Protein AF-A0A529X9J1-F1 (afdb_monomer_lite)

Sequence (133 aa):
DWDKLGQLEAEAAIKGCGENSSKKIGLVQGDQANSSSLYQYAGIMKVLEKHPDFQVVAKPDSNWDATTSRNVTTTMLQQHPDICSIIDFWDGDATGASAAIRDAKLDGKVFLVTTGGGEKTADCDKLQDGTYG

Secondary structure (DSSP, 8-state):
-HHHHHHHHHHHHHHHH-TTS--EEEEEBS-TTSHHHHHHHHHHHHHHTT-TT-EEEE--B-TT-HHHHHHHHHHHHHH-TT--EEEESSHHHHHHHHHHHHHTT-TTTSEEEESSTHHHHHHHHHHHS----

Structure (mmCIF, N/CA/C/O backbone):
data_AF-A0A529X9J1-F1
#
_entry.id   AF-A0A529X9J1-F1
#
loop_
_atom_site.group_PDB
_atom_site.id
_atom_site.type_symbol
_atom_site.label_atom_id
_atom_site.label_alt_id
_atom_site.label_comp_id
_atom_site.label_asym_id
_atom_site.label_entity_id
_atom_site.label_seq_id
_atom_site.pdbx_PDB_ins_code
_atom_site.Cartn_x
_atom_site.Cartn_y
_atom_site.Cartn_z
_atom_site.occupancy
_atom_site.B_iso_or_equiv
_atom_site.auth_seq_id
_atom_site.auth_comp_id
_atom_site.auth_asym_id
_atom_site.auth_atom_id
_atom_site.pdbx_PDB_model_num
ATOM 1 N N . ASP A 1 1 ? 12.553 -13.633 -7.669 1.00 83.94 1 ASP A N 1
ATOM 2 C CA . ASP A 1 1 ? 11.316 -13.911 -8.417 1.00 83.94 1 ASP A CA 1
ATOM 3 C C . ASP A 1 1 ? 10.287 -12.893 -7.954 1.00 83.94 1 ASP A C 1
ATOM 5 O O . ASP A 1 1 ? 9.897 -12.940 -6.793 1.00 83.94 1 ASP A O 1
ATOM 9 N N . TRP A 1 2 ? 9.970 -11.925 -8.814 1.00 84.19 2 TRP A N 1
ATOM 10 C CA . TRP A 1 2 ? 9.086 -10.799 -8.497 1.00 84.19 2 TRP A CA 1
ATOM 11 C C . TRP A 1 2 ? 7.625 -11.226 -8.351 1.00 84.19 2 TRP A C 1
ATOM 13 O O . TRP A 1 2 ? 6.912 -10.670 -7.527 1.00 84.19 2 TRP A O 1
ATOM 23 N N . ASP A 1 3 ? 7.202 -12.264 -9.075 1.00 87.75 3 ASP A N 1
ATOM 24 C CA . ASP A 1 3 ? 5.850 -12.810 -8.954 1.00 87.75 3 ASP A CA 1
ATOM 25 C C . ASP A 1 3 ? 5.638 -13.412 -7.565 1.00 87.75 3 ASP A C 1
ATOM 27 O O . ASP A 1 3 ? 4.674 -13.097 -6.872 1.00 87.75 3 ASP A O 1
ATOM 31 N N . LYS A 1 4 ? 6.597 -14.225 -7.111 1.00 87.31 4 LYS A N 1
ATOM 32 C CA . LYS A 1 4 ? 6.561 -14.794 -5.761 1.00 87.31 4 LYS A CA 1
ATOM 33 C C . LYS A 1 4 ? 6.634 -13.719 -4.673 1.00 87.31 4 LYS A C 1
ATOM 35 O O . LYS A 1 4 ? 6.018 -13.891 -3.626 1.00 87.31 4 LYS A O 1
ATOM 40 N N . LEU A 1 5 ? 7.376 -12.635 -4.911 1.00 86.88 5 LEU A N 1
ATOM 4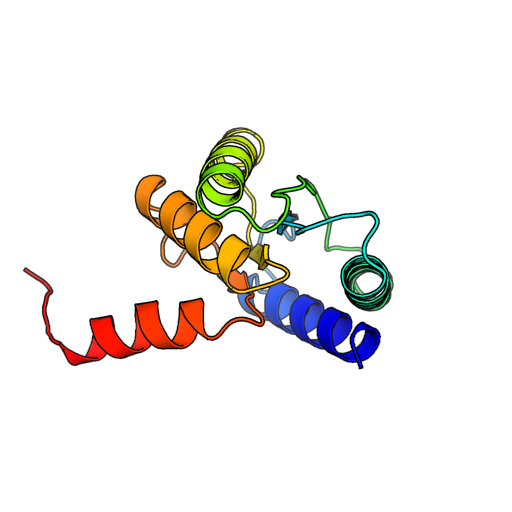1 C CA . LEU A 1 5 ? 7.448 -11.505 -3.984 1.00 86.88 5 LEU A CA 1
ATOM 42 C C . LEU A 1 5 ? 6.073 -10.849 -3.815 1.00 86.88 5 LEU A C 1
ATOM 44 O O . LEU A 1 5 ? 5.584 -10.778 -2.693 1.00 86.88 5 LEU A O 1
ATOM 48 N N . GLY A 1 6 ? 5.414 -10.521 -4.929 1.00 87.38 6 GLY A N 1
ATOM 49 C CA . GLY A 1 6 ? 4.066 -9.953 -4.931 1.00 87.38 6 GLY A CA 1
ATOM 50 C C . GLY A 1 6 ? 3.032 -10.818 -4.214 1.00 87.38 6 GLY A C 1
ATOM 51 O O . GLY A 1 6 ? 2.183 -10.312 -3.482 1.00 87.38 6 GLY A O 1
ATOM 52 N N . GLN A 1 7 ? 3.122 -12.142 -4.369 1.00 91.31 7 GLN A N 1
ATOM 53 C CA . GLN A 1 7 ? 2.241 -13.061 -3.644 1.00 91.31 7 GLN A CA 1
ATOM 54 C C . GLN A 1 7 ? 2.445 -12.963 -2.122 1.00 91.31 7 GLN A C 1
ATOM 56 O O . GLN A 1 7 ? 1.477 -12.848 -1.374 1.00 91.31 7 GLN A O 1
ATOM 61 N N . LEU A 1 8 ? 3.698 -12.961 -1.659 1.00 89.12 8 LEU A N 1
ATOM 62 C CA . LEU A 1 8 ? 4.014 -12.858 -0.230 1.00 89.12 8 LEU A CA 1
ATOM 63 C C . LEU A 1 8 ? 3.567 -11.518 0.366 1.00 89.12 8 LEU A C 1
ATOM 65 O O . LEU A 1 8 ? 3.086 -11.484 1.498 1.00 89.12 8 LEU A O 1
ATOM 69 N N . GLU A 1 9 ? 3.696 -10.427 -0.387 1.00 88.56 9 GLU A N 1
ATOM 70 C CA . GLU A 1 9 ? 3.224 -9.109 0.040 1.00 88.56 9 GLU A CA 1
ATOM 71 C C . GLU A 1 9 ? 1.705 -9.073 0.199 1.00 88.56 9 GLU A C 1
ATOM 73 O O . GLU A 1 9 ? 1.195 -8.594 1.211 1.00 88.56 9 GLU A O 1
ATOM 78 N N . ALA A 1 10 ? 0.969 -9.627 -0.765 1.00 90.19 10 ALA A N 1
ATOM 79 C CA . ALA A 1 10 ? -0.483 -9.701 -0.683 1.00 90.19 10 ALA A CA 1
ATOM 80 C C . ALA A 1 10 ? -0.950 -10.560 0.502 1.00 90.19 10 ALA A C 1
ATOM 82 O O . ALA A 1 10 ? -1.868 -10.169 1.222 1.00 90.19 10 ALA A O 1
ATOM 83 N N . GLU A 1 11 ? -0.297 -11.696 0.761 1.00 90.38 11 GLU A N 1
ATOM 84 C CA . GLU A 1 11 ? -0.582 -12.526 1.938 1.00 90.38 11 GLU A CA 1
ATOM 85 C C . GLU A 1 11 ? -0.308 -11.771 3.249 1.00 90.38 11 GLU A C 1
ATOM 87 O O . GLU A 1 11 ? -1.111 -11.830 4.186 1.00 90.38 11 GLU A O 1
ATOM 92 N N . ALA A 1 12 ? 0.798 -11.022 3.317 1.00 88.44 12 ALA A N 1
ATOM 93 C CA . ALA A 1 12 ? 1.118 -10.178 4.463 1.00 88.44 12 ALA A CA 1
ATOM 94 C C . ALA A 1 12 ? 0.082 -9.059 4.652 1.00 88.44 12 ALA A C 1
ATOM 96 O O . ALA A 1 12 ? -0.347 -8.816 5.780 1.00 88.44 12 ALA A O 1
ATOM 97 N N . ALA A 1 13 ? -0.370 -8.432 3.565 1.00 87.69 13 ALA A N 1
ATOM 98 C CA . ALA A 1 13 ? -1.373 -7.371 3.578 1.00 87.69 13 ALA A CA 1
ATOM 99 C C . ALA A 1 13 ? -2.729 -7.880 4.082 1.00 87.69 13 ALA A C 1
ATOM 101 O O . ALA A 1 13 ? -3.345 -7.257 4.948 1.00 87.69 13 ALA A O 1
ATOM 102 N N . ILE A 1 14 ? -3.163 -9.048 3.599 1.00 87.88 14 ILE A N 1
ATOM 103 C CA . ILE A 1 14 ? -4.379 -9.735 4.054 1.00 87.88 14 ILE A CA 1
ATOM 104 C C . ILE A 1 14 ? -4.291 -10.048 5.549 1.00 87.88 14 ILE A C 1
ATOM 106 O O . ILE A 1 14 ? -5.213 -9.751 6.312 1.00 87.88 14 ILE A O 1
ATOM 110 N N . LYS A 1 15 ? -3.161 -10.614 5.985 1.00 87.25 15 LYS A N 1
ATOM 111 C CA . LYS A 1 15 ? -2.936 -10.968 7.389 1.00 87.25 15 LYS A CA 1
ATOM 112 C C . LYS A 1 15 ? -2.888 -9.738 8.299 1.00 87.25 15 LYS A C 1
ATOM 114 O O . LYS A 1 15 ? -3.435 -9.796 9.396 1.00 87.25 15 LYS A O 1
ATOM 119 N N . GLY A 1 16 ? -2.246 -8.658 7.855 1.00 84.00 16 GLY A N 1
ATOM 120 C CA . GLY A 1 16 ? -2.128 -7.403 8.600 1.00 84.00 16 GLY A CA 1
ATOM 121 C C . GLY A 1 16 ? -3.464 -6.680 8.756 1.00 84.00 16 GLY A C 1
ATOM 122 O O . GLY A 1 16 ? -3.767 -6.179 9.833 1.00 84.00 16 GLY A O 1
ATOM 123 N N . CYS A 1 17 ? -4.299 -6.703 7.716 1.00 82.56 17 CYS A N 1
ATOM 124 C CA . CYS A 1 17 ? -5.679 -6.235 7.791 1.00 82.56 17 CYS A CA 1
ATOM 125 C C . CYS A 1 17 ? -6.516 -7.070 8.779 1.00 82.56 17 CYS A C 1
ATOM 127 O O . CYS A 1 17 ? -7.242 -6.524 9.606 1.00 82.56 17 CYS A O 1
ATOM 129 N N . GLY A 1 18 ? -6.420 -8.401 8.709 1.00 80.94 18 GLY A N 1
ATOM 130 C CA . GLY A 1 18 ? -7.229 -9.308 9.525 1.00 80.94 18 GLY A CA 1
ATOM 131 C C . GLY A 1 18 ? -8.696 -9.402 9.077 1.00 80.94 18 GLY A C 1
ATOM 132 O O . GLY A 1 18 ? -9.174 -8.643 8.230 1.00 80.94 18 GLY A O 1
ATOM 133 N N . GLU A 1 19 ? -9.431 -10.360 9.651 1.00 78.69 19 GLU A N 1
ATOM 134 C CA . GLU A 1 19 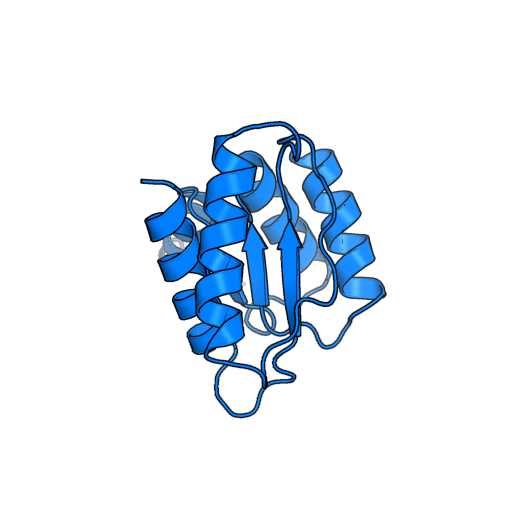? -10.763 -10.772 9.165 1.00 78.69 19 GLU A CA 1
ATOM 135 C C . GLU A 1 19 ? -11.861 -9.705 9.318 1.00 78.69 19 GLU A C 1
ATOM 137 O O . GLU A 1 19 ? -12.774 -9.648 8.495 1.00 78.69 19 GLU A O 1
ATOM 142 N N . ASN A 1 20 ? -11.757 -8.846 10.339 1.00 81.12 20 ASN A N 1
ATOM 143 C CA . ASN A 1 20 ? -12.753 -7.815 10.672 1.00 81.12 20 ASN A CA 1
ATOM 144 C C . ASN A 1 20 ? -12.421 -6.425 10.102 1.00 81.12 20 ASN A C 1
ATOM 146 O O . ASN A 1 20 ? -13.020 -5.429 10.507 1.00 81.12 20 ASN A O 1
ATOM 150 N N . SER A 1 21 ? -11.440 -6.336 9.206 1.00 87.12 21 SER A N 1
ATOM 151 C CA . SER A 1 21 ? -11.090 -5.078 8.549 1.00 87.12 21 SER A CA 1
ATOM 152 C C . SER A 1 21 ? -12.060 -4.712 7.426 1.00 87.12 21 SER A C 1
ATOM 154 O O . SER A 1 21 ? -12.935 -5.481 7.033 1.00 87.12 21 SER A O 1
ATOM 156 N N . SER A 1 22 ? -11.857 -3.525 6.863 1.00 89.06 22 SER A N 1
ATOM 157 C CA . SER A 1 22 ? -12.483 -3.073 5.619 1.00 89.06 22 SER A CA 1
ATOM 158 C C . SER A 1 22 ? -12.074 -3.879 4.384 1.00 89.06 22 SER A C 1
ATOM 160 O O . SER A 1 22 ? -12.713 -3.734 3.343 1.00 89.06 22 SER A O 1
ATOM 162 N N . LYS A 1 23 ? -10.995 -4.676 4.477 1.00 92.88 23 LYS A N 1
ATOM 163 C CA . LYS A 1 23 ? -10.411 -5.467 3.382 1.00 92.88 23 LYS A CA 1
ATOM 164 C C . LYS A 1 23 ? -10.017 -4.630 2.158 1.00 92.88 23 LYS A C 1
ATOM 166 O O . LYS A 1 23 ? -9.908 -5.132 1.043 1.00 92.88 23 LYS A O 1
ATOM 171 N N . LYS A 1 24 ? -9.779 -3.333 2.363 1.00 95.06 24 LYS A N 1
ATOM 172 C CA . LYS A 1 24 ? -9.341 -2.400 1.324 1.00 95.06 24 LYS A CA 1
ATOM 173 C C . LYS A 1 24 ? -7.836 -2.214 1.369 1.00 95.06 24 LYS A C 1
ATOM 175 O O . LYS A 1 24 ? -7.287 -1.826 2.400 1.00 95.06 24 LYS A O 1
ATOM 180 N N . ILE A 1 25 ? -7.203 -2.450 0.229 1.00 94.38 25 ILE A N 1
ATOM 181 C CA . ILE A 1 25 ? -5.756 -2.404 0.051 1.00 94.38 25 ILE A CA 1
ATOM 182 C C . ILE A 1 25 ? -5.401 -1.245 -0.885 1.00 94.38 25 ILE A C 1
ATOM 184 O O . ILE A 1 25 ? -6.028 -1.056 -1.932 1.00 94.38 25 ILE A O 1
ATOM 188 N N . GLY A 1 26 ? -4.398 -0.458 -0.510 1.00 94.81 26 GLY A N 1
ATOM 189 C CA . GLY A 1 26 ? -3.739 0.508 -1.387 1.00 94.81 26 GLY A CA 1
ATOM 190 C C . GLY A 1 26 ? -2.445 -0.066 -1.960 1.00 94.81 26 GLY A C 1
ATOM 191 O O . GLY A 1 26 ? -1.745 -0.794 -1.266 1.00 94.81 26 GLY A O 1
ATOM 192 N N . LEU A 1 27 ? -2.107 0.260 -3.205 1.00 93.75 27 LEU A N 1
ATOM 193 C CA . LEU A 1 27 ? -0.826 -0.107 -3.816 1.00 93.75 27 LEU A CA 1
ATOM 194 C C . LEU A 1 27 ? -0.053 1.158 -4.189 1.00 93.75 27 LEU A C 1
ATOM 196 O O . LEU A 1 27 ? -0.573 1.990 -4.925 1.00 93.75 27 LEU A O 1
ATOM 200 N N . VAL A 1 28 ? 1.184 1.300 -3.736 1.00 91.25 28 VAL A N 1
ATOM 201 C CA . VAL A 1 28 ? 2.088 2.357 -4.204 1.00 91.25 28 VAL A CA 1
ATOM 202 C C . VAL A 1 28 ? 3.120 1.695 -5.098 1.00 91.25 28 VAL A C 1
ATOM 204 O O . VAL A 1 28 ? 3.985 0.957 -4.633 1.00 91.25 28 VAL A O 1
ATOM 207 N N . GLN A 1 29 ? 2.955 1.899 -6.400 1.00 87.69 29 GLN A N 1
ATOM 208 C CA . GLN A 1 29 ? 3.804 1.288 -7.413 1.00 87.69 29 GLN A CA 1
ATOM 209 C C . GLN A 1 29 ? 4.916 2.256 -7.792 1.00 87.69 29 GLN A C 1
ATOM 211 O O . GLN A 1 29 ? 4.647 3.443 -7.931 1.00 87.69 29 GLN A O 1
ATOM 216 N N . GLY A 1 30 ? 6.114 1.731 -8.033 1.00 83.12 30 GLY A N 1
ATOM 217 C CA . GLY A 1 30 ? 7.243 2.496 -8.543 1.00 83.12 30 GLY A CA 1
ATOM 218 C C . GLY A 1 30 ? 7.029 2.991 -9.967 1.00 83.12 30 GLY A C 1
ATOM 219 O O . GLY A 1 30 ? 6.412 4.020 -10.171 1.00 83.12 30 GLY A O 1
ATOM 220 N N . ASP A 1 31 ? 7.546 2.259 -10.955 1.00 84.12 31 ASP A N 1
ATOM 221 C CA . ASP A 1 31 ? 7.341 2.543 -12.384 1.00 84.12 31 ASP A CA 1
ATOM 222 C C . ASP A 1 31 ? 6.514 1.421 -13.021 1.00 84.12 31 ASP A C 1
ATOM 224 O O . ASP A 1 31 ? 6.967 0.272 -13.084 1.00 84.12 31 ASP A O 1
ATOM 228 N N . GLN A 1 32 ? 5.316 1.743 -13.512 1.00 79.75 32 GLN A N 1
ATOM 229 C CA . GLN A 1 32 ? 4.416 0.788 -14.176 1.00 79.75 32 GLN A CA 1
ATOM 230 C C . GLN A 1 32 ? 4.971 0.176 -15.475 1.00 79.75 32 GLN A C 1
ATOM 232 O O . GLN A 1 32 ? 4.522 -0.901 -15.873 1.00 79.75 32 GLN A O 1
ATOM 237 N N . ALA A 1 33 ? 5.933 0.818 -16.145 1.00 84.56 33 ALA A N 1
ATOM 238 C CA . ALA A 1 33 ? 6.579 0.274 -17.341 1.00 84.56 33 ALA A CA 1
ATOM 239 C C . ALA A 1 33 ? 7.716 -0.707 -17.007 1.00 84.56 33 ALA A C 1
ATOM 241 O O . ALA A 1 33 ? 8.175 -1.454 -17.878 1.00 84.56 33 ALA A O 1
ATOM 242 N N . ASN A 1 34 ? 8.172 -0.740 -15.752 1.00 84.75 34 ASN A N 1
ATOM 243 C CA . ASN A 1 34 ? 9.234 -1.634 -15.328 1.00 84.75 34 ASN A CA 1
ATOM 244 C C . ASN A 1 34 ? 8.718 -3.074 -15.194 1.00 84.75 34 ASN A C 1
ATOM 246 O O . ASN A 1 34 ? 7.742 -3.357 -14.498 1.00 84.75 34 ASN A O 1
ATOM 250 N N . SER A 1 35 ? 9.425 -4.013 -15.827 1.00 86.31 35 SER A N 1
ATOM 251 C CA . SER A 1 35 ? 9.083 -5.438 -15.775 1.00 86.31 35 SER A CA 1
ATOM 252 C C . SER A 1 35 ? 8.963 -5.985 -14.347 1.00 86.31 35 SER A C 1
ATOM 254 O O . SER A 1 35 ? 8.076 -6.793 -14.087 1.00 86.31 35 SER A O 1
ATOM 256 N N . SER A 1 36 ? 9.794 -5.519 -13.411 1.00 84.19 36 SER A N 1
ATOM 257 C CA . SER A 1 36 ? 9.745 -5.945 -12.009 1.00 84.19 36 SER A CA 1
ATOM 258 C C . SER A 1 36 ? 8.418 -5.560 -11.354 1.00 84.19 36 SER A C 1
ATOM 260 O O . SER A 1 36 ? 7.788 -6.412 -10.731 1.00 84.19 36 SER A O 1
ATOM 262 N N . SER A 1 37 ? 7.945 -4.327 -11.580 1.00 84.88 37 SER A N 1
ATOM 263 C CA . SER A 1 37 ? 6.651 -3.844 -11.086 1.00 84.88 37 SER A CA 1
ATOM 264 C C . SER A 1 37 ? 5.495 -4.658 -11.663 1.00 84.88 37 SER A C 1
ATOM 266 O O . SER A 1 37 ? 4.594 -5.061 -10.935 1.00 84.88 37 SER A O 1
ATOM 268 N N . LEU A 1 38 ? 5.535 -4.963 -12.964 1.00 89.31 38 LEU A N 1
ATOM 269 C CA . LEU A 1 38 ? 4.490 -5.758 -13.616 1.00 89.31 38 LEU A CA 1
ATOM 270 C C . LEU A 1 38 ? 4.391 -7.172 -13.032 1.00 89.31 38 LEU A C 1
ATOM 272 O O . LEU A 1 38 ? 3.288 -7.652 -12.770 1.00 89.31 38 LEU A O 1
ATOM 276 N N . TYR A 1 39 ? 5.527 -7.835 -12.801 1.00 90.19 39 TYR A N 1
ATOM 277 C CA . TYR A 1 39 ? 5.539 -9.171 -12.202 1.00 90.19 39 TYR A CA 1
ATOM 278 C C . TYR A 1 39 ? 5.099 -9.155 -10.734 1.00 90.19 39 TYR A C 1
ATOM 280 O O . TYR A 1 39 ? 4.341 -10.031 -10.326 1.00 90.19 39 TYR A O 1
ATOM 288 N N . GLN A 1 40 ? 5.519 -8.156 -9.958 1.00 89.12 40 GLN A N 1
ATOM 289 C CA . GLN A 1 40 ? 5.102 -7.991 -8.564 1.00 89.12 40 GLN A CA 1
ATOM 290 C C . GLN A 1 40 ? 3.595 -7.734 -8.462 1.00 89.12 40 GLN A C 1
ATOM 292 O O . GLN A 1 40 ? 2.893 -8.436 -7.736 1.00 89.12 40 GLN A O 1
ATOM 297 N N . TYR A 1 41 ? 3.062 -6.832 -9.289 1.00 91.19 41 TYR A N 1
ATOM 298 C CA . TYR A 1 41 ? 1.624 -6.592 -9.388 1.00 91.19 41 TYR A CA 1
ATOM 299 C C . TYR A 1 41 ? 0.845 -7.856 -9.779 1.00 91.19 41 TYR A C 1
ATOM 301 O O . TYR A 1 41 ? -0.164 -8.179 -9.153 1.00 91.19 41 TYR A O 1
ATOM 309 N N . ALA A 1 42 ? 1.321 -8.611 -10.774 1.00 92.69 42 ALA A N 1
ATOM 310 C CA . ALA A 1 42 ? 0.694 -9.872 -11.167 1.00 92.69 42 ALA A CA 1
ATOM 311 C C . ALA A 1 42 ? 0.676 -10.892 -10.013 1.00 92.69 42 ALA A C 1
ATOM 313 O O . ALA A 1 42 ? -0.335 -11.562 -9.800 1.00 92.69 42 ALA A O 1
ATOM 314 N N . GLY A 1 43 ? 1.762 -10.968 -9.239 1.00 92.94 43 GLY A N 1
ATOM 315 C CA . GLY A 1 43 ? 1.845 -11.778 -8.026 1.00 92.94 43 GLY A CA 1
ATOM 316 C C . GLY A 1 43 ? 0.806 -11.383 -6.976 1.00 92.94 43 GLY A C 1
ATOM 317 O O . GLY A 1 43 ? 0.092 -12.248 -6.468 1.00 92.94 43 GLY A O 1
ATOM 318 N N . ILE A 1 44 ? 0.667 -10.081 -6.706 1.00 92.94 44 ILE A N 1
ATOM 319 C CA . ILE A 1 44 ? -0.333 -9.543 -5.770 1.00 92.94 44 ILE A CA 1
ATOM 320 C C . ILE A 1 44 ? -1.742 -9.942 -6.218 1.00 92.94 44 ILE A C 1
ATOM 322 O O . ILE A 1 44 ? -2.514 -10.513 -5.446 1.00 92.94 44 ILE A O 1
ATOM 326 N N . MET A 1 45 ? -2.067 -9.702 -7.490 1.00 93.88 45 MET A N 1
ATOM 327 C CA . MET A 1 45 ? -3.397 -9.986 -8.028 1.00 93.88 45 MET A CA 1
ATOM 328 C C . MET A 1 45 ? -3.752 -11.476 -7.964 1.00 93.88 45 MET A C 1
ATOM 330 O O . MET A 1 45 ? -4.878 -11.796 -7.600 1.00 93.88 45 MET A O 1
ATOM 334 N N . LYS A 1 46 ? -2.806 -12.396 -8.201 1.00 95.19 46 LYS A N 1
ATOM 335 C CA . LYS A 1 46 ? -3.039 -13.852 -8.069 1.00 95.19 46 LYS A CA 1
ATOM 336 C C . LYS A 1 46 ? -3.483 -14.280 -6.669 1.00 95.19 46 LYS A C 1
ATOM 338 O O . LYS A 1 46 ? -4.193 -15.278 -6.528 1.00 95.19 46 LYS A O 1
ATOM 343 N N . VAL A 1 47 ? -3.020 -13.592 -5.626 1.00 93.94 47 VAL A N 1
ATOM 344 C CA . VAL A 1 47 ? -3.454 -13.860 -4.248 1.00 93.94 47 VAL A CA 1
ATOM 345 C C . VAL A 1 47 ? -4.822 -13.241 -4.009 1.00 93.94 47 VAL A C 1
ATOM 347 O O . VAL A 1 47 ? -5.713 -13.929 -3.520 1.00 93.94 47 VAL A O 1
ATOM 350 N N . LEU A 1 48 ? -5.030 -11.991 -4.423 1.00 91.81 48 LEU A N 1
ATOM 351 C CA . LEU A 1 48 ? -6.322 -11.316 -4.265 1.00 91.81 48 LEU A CA 1
ATOM 352 C C . LEU A 1 48 ? -7.455 -12.004 -5.042 1.00 91.81 48 LEU A C 1
ATOM 354 O O . LEU A 1 48 ? -8.582 -12.043 -4.568 1.00 91.81 48 LEU A O 1
ATOM 358 N N . GLU A 1 49 ? -7.168 -12.652 -6.172 1.00 93.56 49 GLU A N 1
ATOM 359 C CA . GLU A 1 49 ? -8.134 -13.500 -6.890 1.00 93.56 49 GLU A CA 1
ATOM 360 C C . GLU A 1 49 ? -8.652 -14.674 -6.040 1.00 93.56 49 GLU A C 1
ATOM 362 O O . GLU A 1 49 ? -9.789 -15.114 -6.214 1.00 93.56 49 GLU A O 1
ATOM 367 N N . LYS A 1 50 ? -7.843 -15.176 -5.098 1.00 93.50 50 LYS A N 1
ATOM 368 C CA . LYS A 1 50 ? -8.240 -16.223 -4.140 1.00 93.50 50 LYS A CA 1
ATOM 369 C C . LYS A 1 50 ? -8.943 -15.655 -2.902 1.00 93.50 50 LYS A C 1
ATOM 371 O O . LYS A 1 50 ? -9.553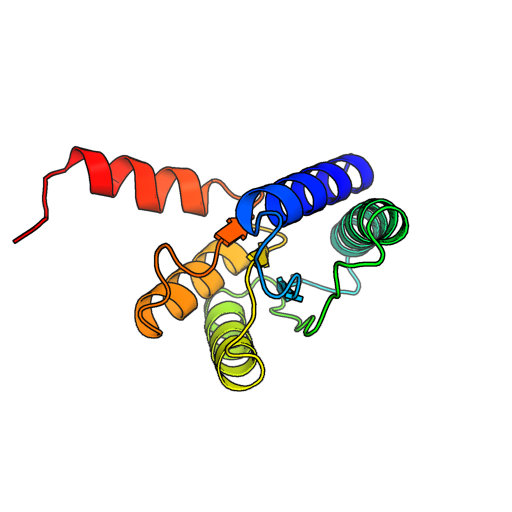 -16.418 -2.156 1.00 93.50 50 LYS A O 1
ATOM 376 N N . HIS A 1 51 ? -8.872 -14.340 -2.707 1.00 92.00 51 HIS A N 1
ATOM 377 C CA . HIS A 1 51 ? -9.433 -13.588 -1.587 1.00 92.00 51 HIS A CA 1
ATOM 378 C C . HIS A 1 51 ? -10.346 -12.465 -2.115 1.00 92.00 51 HIS A C 1
ATOM 380 O O . HIS A 1 51 ? -10.012 -11.286 -1.994 1.00 92.00 51 HIS A O 1
ATOM 386 N N . PRO A 1 52 ? -11.496 -12.807 -2.734 1.00 89.31 52 PRO A N 1
ATOM 387 C CA . PRO A 1 52 ? -12.364 -11.844 -3.425 1.00 89.31 52 PRO A CA 1
ATOM 388 C C . PRO A 1 52 ? -13.020 -10.817 -2.491 1.00 89.31 52 PRO A C 1
ATOM 390 O O . PRO A 1 52 ? -13.656 -9.869 -2.945 1.00 89.31 52 PRO A O 1
ATOM 393 N N . ASP A 1 53 ? -12.909 -11.027 -1.184 1.00 91.12 53 ASP A N 1
ATOM 394 C CA . ASP A 1 53 ? -13.312 -10.097 -0.143 1.00 91.12 53 ASP A CA 1
ATOM 395 C C . ASP A 1 53 ? -12.332 -8.928 0.023 1.00 91.12 53 ASP A C 1
ATOM 397 O O . ASP A 1 53 ? -12.729 -7.896 0.561 1.00 91.12 53 ASP A O 1
ATOM 401 N N . PHE A 1 54 ? -11.093 -9.065 -0.459 1.00 93.19 54 PHE A N 1
ATOM 402 C CA . PHE A 1 54 ? -10.108 -7.992 -0.499 1.00 93.19 54 PHE A CA 1
ATOM 403 C C . PHE A 1 54 ? -10.150 -7.228 -1.820 1.00 93.19 54 PHE A C 1
ATOM 405 O O . PHE A 1 54 ? -10.200 -7.803 -2.906 1.00 93.19 54 PHE A O 1
ATOM 412 N N . GLN A 1 55 ? -10.082 -5.902 -1.726 1.00 93.88 55 GLN A N 1
ATOM 413 C CA . GLN A 1 55 ? -10.183 -5.012 -2.874 1.00 93.88 55 GLN A CA 1
ATOM 414 C C . GLN A 1 55 ? -9.031 -4.012 -2.907 1.00 93.88 55 GLN A C 1
ATOM 416 O O . GLN A 1 55 ? -8.808 -3.273 -1.950 1.00 93.88 55 GLN A O 1
ATOM 421 N N . VAL A 1 56 ? -8.364 -3.909 -4.059 1.00 94.69 56 VAL A N 1
ATOM 422 C CA . VAL A 1 56 ? -7.463 -2.786 -4.343 1.00 94.69 56 VAL A CA 1
ATOM 423 C C . VAL A 1 56 ? -8.297 -1.548 -4.656 1.00 94.69 56 VAL A C 1
ATOM 425 O O . VAL A 1 56 ? -8.986 -1.508 -5.678 1.00 94.69 56 VAL A O 1
ATOM 428 N N . VAL A 1 57 ? -8.242 -0.536 -3.791 1.00 95.50 57 VAL A N 1
ATOM 429 C CA . VAL A 1 57 ? -9.035 0.699 -3.948 1.00 95.50 57 VAL A CA 1
ATOM 430 C C . VAL A 1 57 ? -8.264 1.831 -4.613 1.00 95.50 57 VAL A C 1
ATOM 432 O O . VAL A 1 57 ? -8.864 2.676 -5.269 1.00 95.50 57 VAL A O 1
ATOM 435 N N . ALA A 1 58 ? -6.937 1.811 -4.515 1.00 94.19 58 ALA A N 1
ATOM 436 C CA . ALA A 1 58 ? -6.062 2.800 -5.122 1.00 94.19 58 ALA A CA 1
ATOM 437 C C . ALA A 1 58 ? -4.722 2.163 -5.499 1.00 94.19 58 ALA A C 1
ATOM 439 O O . ALA A 1 58 ? -4.254 1.243 -4.830 1.00 94.19 58 ALA A O 1
ATOM 440 N N . LYS A 1 59 ? -4.135 2.635 -6.604 1.00 93.12 59 LYS A N 1
ATOM 441 C CA . LYS A 1 59 ? -2.873 2.109 -7.144 1.00 93.12 59 LYS A CA 1
ATOM 442 C C . LYS A 1 59 ? -1.970 3.177 -7.793 1.00 93.12 59 LYS A C 1
ATOM 444 O O . LYS A 1 59 ? -1.615 3.015 -8.965 1.00 93.12 59 LYS A O 1
ATOM 449 N N . PRO A 1 60 ? -1.697 4.315 -7.127 1.00 91.94 60 PRO A N 1
ATOM 450 C CA . PRO A 1 60 ? -0.879 5.369 -7.715 1.00 91.94 60 PRO A CA 1
ATOM 451 C C . PRO A 1 60 ? 0.533 4.901 -8.085 1.00 91.94 60 PRO A C 1
ATOM 453 O O . PRO A 1 60 ? 1.042 3.909 -7.563 1.00 91.94 60 PRO A O 1
ATOM 456 N N . ASP A 1 61 ? 1.137 5.662 -8.991 1.00 89.75 61 ASP A N 1
ATOM 457 C CA . ASP A 1 61 ? 2.533 5.541 -9.399 1.00 89.75 61 ASP A CA 1
ATOM 458 C C . ASP A 1 61 ? 3.355 6.617 -8.671 1.00 89.75 61 ASP A C 1
ATOM 460 O O . ASP A 1 61 ? 2.916 7.768 -8.551 1.00 89.75 61 ASP A O 1
ATOM 464 N N . SER A 1 62 ? 4.503 6.229 -8.131 1.00 88.44 62 SER A N 1
ATOM 465 C CA . SER A 1 62 ? 5.445 7.091 -7.415 1.00 88.44 62 SER A CA 1
ATOM 466 C C . SER A 1 62 ? 6.713 7.371 -8.220 1.00 88.44 62 SER A C 1
ATOM 468 O O . SER A 1 62 ? 7.510 8.218 -7.817 1.00 88.44 62 SER A O 1
ATOM 470 N N . ASN A 1 63 ? 6.942 6.637 -9.311 1.00 86.56 63 ASN A N 1
ATOM 471 C CA . ASN A 1 63 ? 8.182 6.603 -10.074 1.00 86.56 63 ASN A CA 1
ATOM 472 C C . ASN A 1 63 ? 9.437 6.379 -9.200 1.00 86.56 63 ASN A C 1
ATOM 474 O O . ASN A 1 63 ? 10.490 6.970 -9.452 1.00 86.56 63 ASN A O 1
ATOM 478 N N . TRP A 1 64 ? 9.317 5.559 -8.147 1.00 83.38 64 TRP A N 1
ATOM 479 C CA . TRP A 1 64 ? 10.363 5.284 -7.143 1.00 83.38 64 TRP A CA 1
ATOM 480 C C . TRP A 1 64 ? 10.837 6.509 -6.344 1.00 83.38 64 TRP A C 1
ATOM 482 O O . TRP A 1 64 ? 11.857 6.453 -5.652 1.00 83.38 64 TRP A O 1
ATOM 492 N N . ASP A 1 65 ? 10.122 7.629 -6.437 1.00 88.94 65 ASP A N 1
ATOM 493 C CA . ASP A 1 65 ? 10.460 8.862 -5.747 1.00 88.94 65 ASP A CA 1
ATOM 494 C C . ASP A 1 65 ? 9.714 8.953 -4.412 1.00 88.94 65 ASP A C 1
ATOM 496 O O . ASP A 1 65 ? 8.484 8.946 -4.352 1.00 88.94 65 ASP A O 1
ATOM 500 N N . ALA A 1 66 ? 10.462 9.102 -3.318 1.00 87.88 66 ALA A N 1
ATOM 501 C CA . ALA A 1 66 ? 9.894 9.141 -1.971 1.00 87.88 66 ALA A CA 1
ATOM 502 C C . ALA A 1 66 ? 8.952 10.338 -1.752 1.00 87.88 66 ALA A C 1
ATOM 504 O O . ALA A 1 66 ? 7.961 10.228 -1.024 1.00 87.88 66 ALA A O 1
ATOM 505 N N . THR A 1 67 ? 9.225 11.480 -2.395 1.00 91.25 67 THR A N 1
ATOM 506 C CA . THR A 1 67 ? 8.369 12.673 -2.285 1.00 91.25 67 THR A CA 1
ATOM 507 C C . THR A 1 67 ? 7.027 12.430 -2.965 1.00 91.25 67 THR A C 1
ATOM 509 O O . THR A 1 67 ? 5.969 12.702 -2.394 1.00 91.25 67 THR A O 1
ATOM 512 N N . THR A 1 68 ? 7.068 11.874 -4.172 1.00 92.81 68 THR A N 1
ATOM 513 C CA . THR A 1 68 ? 5.892 11.500 -4.951 1.00 92.81 68 THR A CA 1
ATOM 514 C C . THR A 1 68 ? 5.112 10.411 -4.228 1.00 92.81 68 THR A C 1
ATOM 516 O O . THR A 1 68 ? 3.917 10.601 -4.010 1.00 92.81 68 THR A O 1
ATOM 519 N N . SER A 1 69 ? 5.780 9.360 -3.736 1.00 92.06 69 SER A N 1
ATOM 520 C CA . SER A 1 69 ? 5.181 8.311 -2.899 1.00 92.06 69 SER A CA 1
ATOM 521 C C . SER A 1 69 ? 4.424 8.894 -1.699 1.00 92.06 69 SER A C 1
ATOM 523 O O . SER A 1 69 ? 3.250 8.573 -1.491 1.00 92.06 69 SER A O 1
ATOM 525 N N . ARG A 1 70 ? 5.029 9.824 -0.946 1.00 93.94 70 ARG A N 1
ATOM 526 C CA . ARG A 1 70 ? 4.356 10.480 0.189 1.00 93.94 70 ARG A CA 1
ATOM 527 C C . ARG A 1 70 ? 3.110 11.244 -0.249 1.00 93.94 70 ARG A C 1
ATOM 529 O O . ARG A 1 70 ? 2.064 11.128 0.391 1.00 93.94 70 ARG A O 1
ATOM 536 N N . ASN A 1 71 ? 3.200 12.009 -1.334 1.00 94.94 71 ASN A N 1
ATOM 537 C CA . ASN A 1 71 ? 2.080 12.804 -1.837 1.00 94.94 71 ASN A CA 1
ATOM 538 C C . ASN A 1 71 ? 0.916 11.915 -2.292 1.00 94.94 71 ASN A C 1
ATOM 540 O O . ASN A 1 71 ? -0.218 12.118 -1.853 1.00 94.94 71 ASN A O 1
ATOM 544 N N . VAL A 1 72 ? 1.191 10.898 -3.115 1.00 95.38 72 VAL A N 1
ATOM 545 C CA . VAL A 1 72 ? 0.144 10.001 -3.623 1.00 95.38 72 VAL A CA 1
ATOM 546 C C . VAL A 1 72 ? -0.453 9.142 -2.513 1.00 95.38 72 VAL A C 1
ATOM 548 O O . VAL A 1 72 ? -1.666 8.939 -2.496 1.00 95.38 72 VAL A O 1
ATOM 551 N N . THR A 1 73 ? 0.355 8.718 -1.536 1.00 94.62 73 THR A N 1
ATOM 552 C CA . THR A 1 73 ? -0.133 7.985 -0.360 1.00 94.62 73 THR A CA 1
ATOM 553 C C . THR A 1 73 ? -1.023 8.864 0.509 1.00 94.62 73 THR A C 1
ATOM 555 O O . THR A 1 73 ? -2.089 8.430 0.935 1.00 94.62 73 THR A O 1
ATOM 558 N N . THR A 1 74 ? -0.650 10.129 0.719 1.00 95.50 74 THR A N 1
ATOM 559 C CA . THR A 1 74 ? -1.477 11.090 1.463 1.00 95.50 74 THR A CA 1
ATOM 560 C C . THR A 1 74 ? -2.842 11.265 0.798 1.00 95.50 74 THR A C 1
ATOM 562 O O . THR A 1 74 ? -3.874 11.170 1.461 1.00 95.50 74 THR A O 1
ATOM 565 N N . THR A 1 75 ? -2.869 11.471 -0.521 1.00 96.38 75 THR A N 1
ATOM 566 C CA . THR A 1 75 ? -4.125 11.574 -1.277 1.00 96.38 75 THR A CA 1
ATOM 567 C C . THR A 1 75 ? -4.936 10.282 -1.206 1.00 96.38 75 THR A C 1
ATOM 569 O O . THR A 1 75 ? -6.145 10.332 -0.988 1.00 96.38 75 THR A O 1
ATOM 572 N N . MET A 1 76 ? -4.284 9.126 -1.332 1.00 96.00 76 MET A N 1
ATOM 573 C CA . MET A 1 76 ? -4.925 7.818 -1.227 1.00 96.00 76 MET A CA 1
ATOM 574 C C . MET A 1 76 ? -5.597 7.617 0.138 1.00 96.00 76 MET A C 1
ATOM 576 O O . MET A 1 76 ? -6.763 7.235 0.184 1.00 96.00 76 MET A O 1
ATOM 580 N N . LEU A 1 77 ? -4.907 7.935 1.237 1.00 94.31 77 LEU A N 1
ATOM 581 C CA . LEU A 1 77 ? -5.452 7.850 2.597 1.00 94.31 77 LEU A CA 1
ATOM 582 C C . LEU A 1 77 ? -6.627 8.815 2.818 1.00 94.31 77 LEU A C 1
ATOM 584 O O . LEU A 1 77 ? -7.582 8.480 3.511 1.00 94.31 77 LEU A O 1
ATOM 588 N N . GLN A 1 78 ? -6.590 10.003 2.210 1.00 95.00 78 GLN A N 1
ATOM 589 C CA . GLN A 1 78 ? -7.694 10.967 2.279 1.00 95.00 78 GLN A CA 1
ATOM 590 C C . GLN A 1 78 ? -8.930 10.506 1.493 1.00 95.00 78 GLN A C 1
ATOM 592 O O . GLN A 1 78 ? -10.055 10.712 1.943 1.00 95.00 78 GLN A O 1
ATOM 597 N N . GLN A 1 79 ? -8.733 9.896 0.321 1.00 95.75 79 GLN A N 1
ATOM 598 C CA . GLN A 1 79 ? -9.819 9.393 -0.531 1.00 95.75 79 GLN A CA 1
ATOM 599 C C . GLN A 1 79 ? -10.413 8.080 -0.011 1.00 95.75 79 GLN A C 1
ATOM 601 O O . GLN A 1 79 ? -11.600 7.812 -0.205 1.00 95.75 79 GLN A O 1
ATOM 606 N N . HIS A 1 80 ? -9.595 7.277 0.666 1.00 95.06 80 HIS A N 1
ATOM 607 C CA . HIS A 1 80 ? -9.954 5.967 1.189 1.00 95.06 80 HIS A CA 1
ATOM 608 C C . HIS A 1 80 ? -9.532 5.857 2.663 1.00 95.06 80 HIS A C 1
ATOM 610 O O . HIS A 1 80 ? -8.591 5.130 2.991 1.00 95.06 80 HIS A O 1
ATOM 616 N N . PRO A 1 81 ? -10.232 6.560 3.575 1.00 91.50 81 PRO A N 1
ATOM 617 C CA . PRO A 1 81 ? -9.899 6.561 5.003 1.00 91.50 81 PRO A CA 1
ATOM 618 C C . PRO A 1 81 ? -10.100 5.194 5.671 1.00 91.50 81 PRO A C 1
ATOM 620 O O . PRO A 1 81 ? -9.717 5.005 6.821 1.00 91.50 81 PRO A O 1
ATOM 623 N N . ASP A 1 82 ? -10.723 4.251 4.965 1.00 91.81 82 ASP A N 1
ATOM 624 C CA . ASP A 1 82 ? -10.942 2.882 5.395 1.00 91.81 82 ASP A CA 1
ATOM 625 C C . ASP A 1 82 ? -9.962 1.891 4.760 1.00 91.81 82 ASP A C 1
ATOM 627 O O . ASP A 1 82 ? -10.236 0.702 4.773 1.00 91.81 82 ASP A O 1
ATOM 631 N N . ILE A 1 83 ? -8.824 2.314 4.210 1.00 93.50 83 ILE A N 1
ATOM 632 C CA . ILE A 1 83 ? -7.749 1.376 3.852 1.00 93.50 83 ILE A CA 1
ATOM 633 C C . ILE A 1 83 ? -7.245 0.662 5.113 1.00 93.50 83 ILE A C 1
ATOM 635 O O . ILE A 1 83 ? -6.997 1.300 6.132 1.00 93.50 83 ILE A O 1
ATOM 639 N N . CYS A 1 84 ? -7.083 -0.661 5.042 1.00 90.88 84 CYS A N 1
ATOM 640 C CA . CYS A 1 84 ? -6.513 -1.460 6.130 1.00 90.88 84 CYS A CA 1
ATOM 641 C C . CYS A 1 84 ? -5.033 -1.787 5.909 1.00 90.88 84 CYS A C 1
ATOM 643 O O . CYS A 1 84 ? -4.291 -1.944 6.878 1.00 90.88 84 CYS A O 1
ATOM 645 N N . SER A 1 85 ? -4.580 -1.857 4.655 1.00 91.50 85 SER A N 1
ATOM 646 C CA . SER A 1 85 ? -3.167 -2.054 4.337 1.00 91.50 85 SER A CA 1
ATOM 647 C C . SER A 1 85 ? -2.734 -1.333 3.069 1.00 91.50 85 SER A C 1
ATOM 649 O O . SER A 1 85 ? -3.525 -1.091 2.157 1.00 91.50 85 SER A O 1
ATOM 651 N N . ILE A 1 86 ? -1.455 -0.982 3.022 1.00 91.81 86 ILE A N 1
ATOM 652 C CA . ILE A 1 86 ? -0.789 -0.411 1.856 1.00 91.81 86 ILE A CA 1
ATOM 653 C C . ILE A 1 86 ? 0.368 -1.335 1.498 1.00 91.81 86 ILE A C 1
ATOM 655 O O . ILE A 1 86 ? 1.112 -1.731 2.385 1.00 91.81 86 ILE A O 1
ATOM 659 N N . ILE A 1 87 ? 0.516 -1.677 0.222 1.00 90.62 87 ILE A N 1
ATOM 660 C CA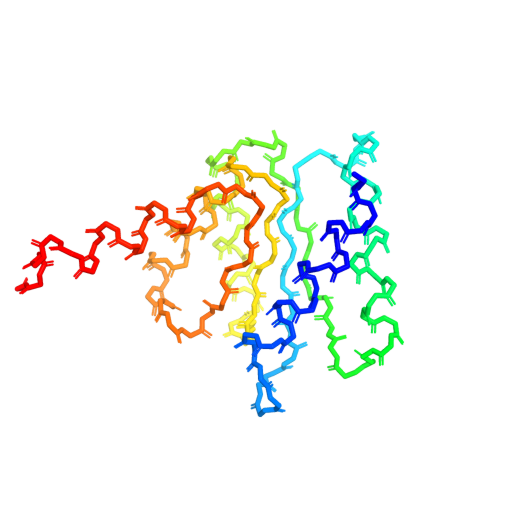 . ILE A 1 87 ? 1.678 -2.403 -0.294 1.00 90.62 87 ILE A CA 1
ATOM 661 C C . ILE A 1 87 ? 2.525 -1.419 -1.095 1.00 90.62 87 ILE A C 1
ATOM 663 O O . ILE A 1 87 ? 2.019 -0.815 -2.044 1.00 90.62 87 ILE A O 1
ATOM 667 N N . ASP A 1 88 ? 3.788 -1.255 -0.722 1.00 88.06 88 ASP A N 1
ATOM 668 C CA . ASP A 1 88 ? 4.773 -0.492 -1.483 1.00 88.06 88 ASP A CA 1
ATOM 669 C C . ASP A 1 88 ? 5.729 -1.421 -2.225 1.00 88.06 88 ASP A C 1
ATOM 671 O O . ASP A 1 88 ? 6.064 -2.502 -1.747 1.00 88.06 88 ASP A O 1
ATOM 675 N N . PHE A 1 89 ? 6.149 -1.017 -3.424 1.00 82.44 89 PHE A N 1
ATOM 676 C CA . PHE A 1 89 ? 6.902 -1.930 -4.270 1.00 82.44 89 PHE A CA 1
ATOM 677 C C . PHE A 1 89 ? 8.386 -1.976 -3.895 1.00 82.44 89 PHE A C 1
ATOM 679 O O . PHE A 1 89 ? 8.931 -3.077 -3.936 1.00 82.44 89 PHE A O 1
ATOM 686 N N . TRP A 1 90 ? 9.034 -0.848 -3.553 1.00 77.50 90 TRP A N 1
ATOM 687 C CA . TRP A 1 90 ? 10.466 -0.758 -3.184 1.00 77.50 90 TRP A CA 1
ATOM 688 C C . TRP A 1 90 ? 10.764 0.360 -2.153 1.00 77.50 90 TRP A C 1
ATOM 690 O O . TRP A 1 90 ? 9.917 1.188 -1.837 1.00 77.50 90 TRP A O 1
ATOM 700 N N . ASP A 1 91 ? 12.021 0.449 -1.691 1.00 71.44 91 ASP A N 1
ATOM 701 C CA . ASP A 1 91 ? 12.519 1.343 -0.624 1.00 71.44 91 ASP A CA 1
ATOM 702 C C . ASP A 1 91 ? 12.089 2.827 -0.711 1.00 71.44 91 ASP A C 1
ATOM 704 O O . ASP A 1 91 ? 11.765 3.450 0.309 1.00 71.44 91 ASP A O 1
ATOM 708 N N . GLY A 1 92 ? 12.109 3.422 -1.912 1.00 71.75 92 GLY A N 1
ATOM 709 C CA . GLY A 1 92 ? 11.676 4.812 -2.116 1.00 71.75 92 GLY A CA 1
ATOM 710 C C . GLY A 1 92 ? 10.186 4.987 -1.817 1.00 71.75 92 GLY A C 1
ATOM 711 O O . GLY A 1 92 ? 9.778 5.946 -1.154 1.00 71.75 92 GLY A O 1
ATOM 712 N N . ASP A 1 93 ? 9.394 3.994 -2.211 1.00 76.94 93 ASP A N 1
ATOM 713 C CA . ASP A 1 93 ? 7.956 3.957 -1.989 1.00 76.94 93 ASP A CA 1
ATOM 714 C C . ASP A 1 93 ? 7.657 3.744 -0.509 1.00 76.94 93 ASP A C 1
ATOM 716 O O . ASP A 1 93 ? 6.887 4.520 0.058 1.00 76.94 93 ASP A O 1
ATOM 720 N N . ALA A 1 94 ? 8.355 2.802 0.133 1.00 80.19 94 ALA A N 1
ATOM 721 C CA . ALA A 1 94 ? 8.274 2.521 1.566 1.00 80.19 94 ALA A CA 1
ATOM 722 C C . ALA A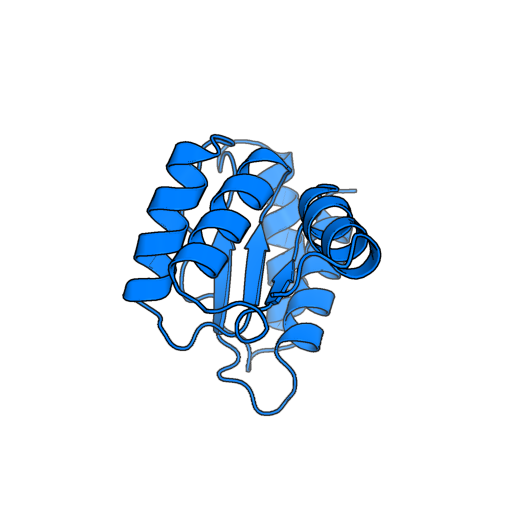 1 94 ? 8.495 3.775 2.424 1.00 80.19 94 ALA A C 1
ATOM 724 O O . ALA A 1 94 ? 7.748 4.069 3.362 1.00 80.19 94 ALA A O 1
ATOM 725 N N . THR A 1 95 ? 9.528 4.554 2.089 1.00 83.94 95 THR A N 1
ATOM 726 C CA . THR A 1 95 ? 9.894 5.766 2.834 1.00 83.94 95 THR A CA 1
ATOM 727 C C . THR A 1 95 ? 8.803 6.832 2.732 1.00 83.94 95 THR A C 1
ATOM 729 O O . THR A 1 95 ? 8.428 7.442 3.734 1.00 83.94 95 THR A O 1
ATOM 732 N N . GLY A 1 96 ? 8.262 7.051 1.530 1.00 86.81 96 GLY A N 1
ATOM 733 C CA . GLY A 1 96 ? 7.188 8.020 1.322 1.00 86.81 96 GLY A CA 1
ATOM 734 C C . GLY A 1 96 ? 5.863 7.589 1.954 1.00 86.81 96 GLY A C 1
ATOM 735 O O . GLY A 1 96 ? 5.204 8.391 2.623 1.00 86.81 96 GLY A O 1
ATOM 736 N N . ALA A 1 97 ? 5.495 6.317 1.791 1.00 88.50 97 ALA A N 1
ATOM 737 C CA . ALA A 1 97 ? 4.248 5.762 2.298 1.00 88.50 97 ALA A CA 1
ATOM 738 C C . ALA A 1 97 ? 4.216 5.741 3.833 1.00 88.50 97 ALA A C 1
ATOM 740 O O . ALA A 1 97 ? 3.252 6.222 4.430 1.00 88.50 97 ALA A O 1
ATOM 741 N N . SER A 1 98 ? 5.295 5.286 4.480 1.00 87.12 98 SER A N 1
ATOM 742 C CA . SER A 1 98 ? 5.412 5.299 5.947 1.00 87.12 98 SER A CA 1
ATOM 743 C C . SER A 1 98 ? 5.321 6.714 6.525 1.00 87.12 98 SER A C 1
ATOM 745 O O . SER A 1 98 ? 4.623 6.937 7.514 1.00 87.12 98 SER A O 1
ATOM 747 N N . ALA A 1 99 ? 5.963 7.701 5.889 1.00 88.75 99 ALA A N 1
ATOM 748 C CA . ALA A 1 99 ? 5.852 9.099 6.297 1.00 88.75 99 ALA A CA 1
ATOM 749 C C . ALA A 1 99 ? 4.408 9.621 6.187 1.00 88.75 99 ALA A C 1
ATOM 751 O O . ALA A 1 99 ? 3.924 10.272 7.110 1.00 88.75 99 ALA A O 1
ATOM 752 N N . ALA A 1 100 ? 3.694 9.296 5.104 1.00 92.06 100 ALA A N 1
ATOM 753 C CA . ALA A 1 100 ? 2.297 9.697 4.927 1.00 92.06 100 ALA A CA 1
ATOM 754 C C . ALA A 1 100 ? 1.354 9.061 5.967 1.00 92.06 100 ALA A C 1
ATOM 756 O O . ALA A 1 100 ? 0.470 9.742 6.488 1.00 92.06 100 ALA A O 1
ATOM 757 N N . ILE A 1 101 ? 1.551 7.780 6.298 1.00 89.62 101 ILE A N 1
ATOM 758 C CA . ILE A 1 101 ? 0.778 7.078 7.339 1.00 89.62 101 ILE A CA 1
ATOM 759 C C . ILE A 1 101 ? 0.993 7.742 8.708 1.00 89.62 101 ILE A C 1
ATOM 761 O O . ILE A 1 101 ? 0.016 8.019 9.415 1.00 89.62 101 ILE A O 1
ATOM 765 N N . ARG A 1 102 ? 2.250 8.069 9.038 1.00 87.75 102 ARG A N 1
ATOM 766 C CA . ARG A 1 102 ? 2.637 8.782 10.268 1.00 87.75 102 ARG A CA 1
ATOM 767 C C . ARG A 1 102 ? 2.003 10.164 10.359 1.00 87.75 102 ARG A C 1
ATOM 769 O O . ARG A 1 102 ? 1.389 10.511 11.367 1.00 87.75 102 ARG A O 1
ATOM 776 N N . ASP A 1 103 ? 2.085 10.943 9.283 1.00 90.56 103 ASP A N 1
ATOM 777 C CA . ASP A 1 103 ? 1.493 12.284 9.221 1.00 90.56 103 ASP A CA 1
ATOM 778 C C . ASP A 1 103 ? -0.036 12.249 9.377 1.00 90.56 103 ASP A C 1
ATOM 780 O O . ASP A 1 103 ? -0.630 13.130 10.006 1.00 90.56 103 ASP A O 1
ATOM 784 N N . ALA A 1 104 ? -0.679 11.201 8.854 1.00 89.88 104 ALA A N 1
ATOM 785 C CA . ALA A 1 104 ? -2.109 10.955 9.013 1.00 89.88 104 ALA A CA 1
ATOM 786 C C . ALA A 1 104 ? -2.491 10.404 10.402 1.00 89.88 104 ALA A C 1
ATOM 788 O O . ALA A 1 104 ? -3.683 10.277 10.695 1.00 89.88 104 ALA A O 1
ATOM 789 N N . LYS A 1 105 ? -1.513 10.099 11.271 1.00 90.06 105 LYS A N 1
ATOM 790 C CA . LYS A 1 105 ? -1.705 9.452 12.584 1.00 90.06 105 LYS A CA 1
ATOM 791 C C . LYS A 1 105 ? -2.455 8.123 12.468 1.00 90.06 105 LYS A C 1
ATOM 793 O O . LYS A 1 105 ? -3.353 7.815 13.261 1.00 90.06 105 LYS A O 1
ATOM 798 N N . LEU A 1 106 ? -2.116 7.365 11.429 1.00 87.81 106 LEU A N 1
ATOM 799 C CA . LEU A 1 106 ? -2.676 6.048 11.136 1.00 87.81 106 LEU A CA 1
ATOM 800 C C . LEU A 1 106 ? -1.713 4.911 11.502 1.00 87.81 106 LEU A C 1
ATOM 802 O O . LEU A 1 106 ? -1.977 3.757 11.162 1.00 87.81 106 LEU A O 1
ATOM 806 N N . ASP A 1 107 ? -0.648 5.222 12.244 1.00 78.69 107 ASP A N 1
ATOM 807 C CA . ASP A 1 107 ? 0.263 4.241 12.829 1.00 78.69 107 ASP A CA 1
ATOM 808 C C . ASP A 1 107 ? -0.518 3.202 13.647 1.00 78.69 107 ASP A C 1
ATOM 810 O O . ASP A 1 107 ? -1.359 3.540 14.487 1.00 78.69 107 ASP A O 1
ATOM 814 N N . GLY A 1 108 ? -0.288 1.922 13.356 1.00 77.56 108 GLY A N 1
ATOM 815 C CA . GLY A 1 108 ? -1.003 0.804 13.979 1.00 77.56 108 GLY A CA 1
ATOM 816 C C . GLY A 1 108 ? -2.460 0.616 13.528 1.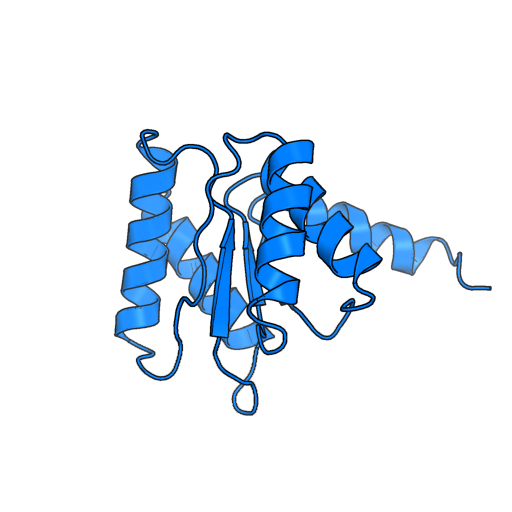00 77.56 108 GLY A C 1
ATOM 817 O O . GLY A 1 108 ? -3.108 -0.322 13.989 1.00 77.56 108 GLY A O 1
ATOM 818 N N . LYS A 1 109 ? -2.989 1.470 12.638 1.00 84.00 109 LYS A N 1
ATOM 819 C CA . LYS A 1 109 ? -4.312 1.302 12.002 1.00 84.00 109 LYS A CA 1
ATOM 820 C C . LYS A 1 109 ? -4.212 0.837 10.555 1.00 84.00 109 LYS A C 1
ATOM 822 O O . LYS A 1 109 ? -5.045 0.048 10.122 1.00 84.00 109 LYS A O 1
ATOM 827 N N . VAL A 1 110 ? -3.223 1.347 9.825 1.00 87.38 110 VAL A N 1
ATOM 828 C CA . VAL A 1 110 ? -2.913 0.935 8.453 1.00 87.38 110 VAL A CA 1
ATOM 829 C C . VAL A 1 110 ? -1.634 0.117 8.484 1.00 87.38 110 VAL A C 1
ATOM 831 O O . VAL A 1 110 ? -0.617 0.579 8.994 1.00 87.38 110 VAL A O 1
ATOM 834 N N . PHE A 1 111 ? -1.689 -1.097 7.945 1.00 88.00 111 PHE A N 1
ATOM 835 C CA . PHE A 1 111 ? -0.531 -1.976 7.854 1.00 88.00 111 PHE A CA 1
ATOM 836 C C . PHE A 1 111 ? 0.256 -1.687 6.573 1.00 88.00 111 PHE A C 1
ATOM 838 O O . PHE A 1 111 ? -0.290 -1.831 5.479 1.00 88.00 111 PHE A O 1
ATOM 845 N N . LEU A 1 112 ? 1.518 -1.276 6.691 1.00 87.88 112 LEU A N 1
ATOM 846 C CA . LEU A 1 112 ? 2.390 -1.067 5.539 1.00 87.88 112 LEU A CA 1
ATOM 847 C C . LEU A 1 112 ? 3.169 -2.354 5.242 1.00 87.88 112 LEU A C 1
ATOM 849 O O . LEU A 1 112 ? 3.897 -2.868 6.083 1.00 87.88 112 LEU A O 1
ATOM 853 N N . VAL A 1 113 ? 3.008 -2.887 4.037 1.00 87.62 113 VAL A N 1
ATOM 854 C CA . VAL A 1 113 ? 3.774 -4.022 3.528 1.00 87.62 113 VAL A CA 1
ATOM 855 C C . VAL A 1 113 ? 4.825 -3.496 2.575 1.00 87.62 113 VAL A C 1
ATOM 857 O O . VAL A 1 113 ? 4.490 -3.014 1.498 1.00 87.62 113 VAL A O 1
ATOM 860 N N . THR A 1 114 ? 6.083 -3.656 2.967 1.00 77.44 114 THR A N 1
ATOM 861 C CA . THR A 1 114 ? 7.235 -3.228 2.183 1.00 77.44 114 THR A CA 1
ATOM 862 C C . THR A 1 114 ? 8.158 -4.400 1.873 1.00 77.44 114 THR A C 1
ATOM 864 O O . THR A 1 114 ? 8.356 -5.301 2.697 1.00 77.44 114 THR A O 1
ATOM 867 N N . THR A 1 115 ? 8.762 -4.384 0.687 1.00 66.00 115 THR A N 1
ATOM 868 C CA . THR A 1 115 ? 9.893 -5.266 0.332 1.00 66.00 115 THR A CA 1
ATOM 869 C C . THR A 1 115 ? 11.237 -4.640 0.663 1.00 66.00 115 THR A C 1
ATOM 871 O O . THR A 1 115 ? 12.249 -5.344 0.740 1.00 66.00 115 THR A O 1
ATOM 874 N N . GLY A 1 116 ? 11.233 -3.327 0.875 1.00 52.78 116 GLY A N 1
ATOM 875 C CA . GLY A 1 116 ? 12.365 -2.562 1.333 1.00 52.78 116 GLY A CA 1
ATOM 876 C C . GLY A 1 116 ? 12.579 -2.736 2.828 1.00 52.78 116 GLY A C 1
ATOM 877 O O . GLY A 1 116 ? 11.646 -2.940 3.597 1.00 52.78 116 GLY A O 1
ATOM 878 N N . GLY A 1 117 ? 13.813 -2.613 3.303 1.00 42.25 117 GLY A N 1
ATOM 879 C CA . GLY A 1 117 ? 14.100 -2.666 4.744 1.00 42.25 117 GLY A CA 1
ATOM 880 C C . GLY A 1 117 ? 13.407 -1.561 5.561 1.00 42.25 117 GLY A C 1
ATOM 881 O O . GLY A 1 117 ? 13.508 -1.573 6.783 1.00 42.25 117 GLY A O 1
ATOM 882 N N . GLY A 1 118 ? 12.707 -0.624 4.907 1.00 42.69 118 GLY A N 1
ATOM 883 C CA . GLY A 1 118 ? 12.140 0.599 5.470 1.00 42.69 118 GLY A CA 1
ATOM 884 C C . GLY A 1 118 ? 11.292 0.405 6.727 1.00 42.69 118 GLY A C 1
ATOM 885 O O . GLY A 1 118 ? 11.500 1.133 7.692 1.00 42.69 118 GLY A O 1
ATOM 886 N N . GLU A 1 119 ? 10.411 -0.596 6.779 1.00 42.62 119 GLU A N 1
ATOM 887 C CA . GLU A 1 119 ? 9.611 -0.874 7.988 1.00 42.62 119 GLU A CA 1
ATOM 888 C C . GLU A 1 119 ? 10.443 -1.520 9.098 1.00 42.62 119 GLU A C 1
ATOM 890 O O . GLU A 1 119 ? 10.326 -1.147 10.265 1.00 42.62 119 GLU A O 1
ATOM 895 N N . LYS A 1 120 ? 11.353 -2.446 8.759 1.00 40.09 120 LYS A N 1
ATOM 896 C CA . LYS A 1 120 ? 12.208 -3.077 9.774 1.00 40.09 120 LYS A CA 1
ATOM 897 C C . LYS A 1 120 ? 13.167 -2.082 10.417 1.00 40.09 120 LYS A C 1
ATOM 899 O O . LYS A 1 120 ? 13.421 -2.204 11.608 1.00 40.09 120 LYS A O 1
ATOM 904 N N . THR A 1 121 ? 13.662 -1.095 9.679 1.00 39.31 121 THR A N 1
ATOM 905 C CA . THR A 1 121 ? 14.550 -0.070 10.243 1.00 39.31 121 THR A CA 1
ATOM 906 C C . THR A 1 121 ? 13.767 1.056 10.923 1.00 39.31 121 THR A C 1
ATOM 908 O O . THR A 1 121 ? 14.252 1.647 11.879 1.00 39.31 121 THR A O 1
ATOM 911 N N . ALA A 1 122 ? 12.541 1.368 10.484 1.00 42.00 122 ALA A N 1
ATOM 912 C CA . ALA A 1 122 ? 11.797 2.495 11.044 1.00 42.00 122 ALA A CA 1
ATOM 913 C C . ALA A 1 122 ? 10.988 2.158 12.308 1.00 42.00 122 ALA A C 1
ATOM 915 O O . ALA A 1 122 ? 10.757 3.084 13.091 1.00 42.00 122 ALA A O 1
ATOM 916 N N . ASP A 1 123 ? 10.595 0.895 12.514 1.00 42.06 123 ASP A N 1
ATOM 917 C CA . ASP A 1 123 ? 9.806 0.470 13.679 1.00 42.06 123 ASP A CA 1
ATOM 918 C C . ASP A 1 123 ? 10.601 -0.378 14.692 1.00 42.06 123 ASP A C 1
ATOM 920 O O . ASP A 1 123 ? 10.389 -0.215 15.895 1.00 42.06 123 ASP A O 1
ATOM 924 N N . CYS A 1 124 ? 11.580 -1.207 14.286 1.00 38.31 124 CYS A N 1
ATOM 925 C CA . CYS A 1 124 ? 12.415 -1.912 15.277 1.00 38.31 124 CYS A CA 1
ATOM 926 C C . CYS A 1 124 ? 13.390 -0.976 16.012 1.00 38.31 124 CYS A C 1
ATOM 928 O O . CYS A 1 124 ? 13.551 -1.135 17.221 1.00 38.31 124 CYS A O 1
ATOM 930 N N . ASP A 1 125 ? 13.970 0.030 15.347 1.00 37.81 125 ASP A N 1
ATOM 931 C CA . ASP A 1 125 ? 14.891 0.965 16.017 1.00 37.81 125 ASP A CA 1
ATOM 932 C C . ASP A 1 125 ? 14.148 1.924 16.965 1.00 37.81 125 ASP A C 1
ATOM 934 O O . ASP A 1 125 ? 14.650 2.266 18.037 1.00 37.81 125 ASP A O 1
ATOM 938 N N . LYS A 1 126 ? 12.904 2.305 16.642 1.00 39.78 126 LYS A N 1
ATOM 939 C CA . LYS A 1 126 ? 12.101 3.210 17.488 1.00 39.78 126 LYS A CA 1
ATOM 940 C C . LYS A 1 126 ? 11.448 2.524 18.687 1.00 39.78 126 LYS A C 1
ATOM 942 O O . LYS A 1 126 ? 11.154 3.191 19.676 1.00 39.78 126 LYS A O 1
ATOM 947 N N . LEU A 1 127 ? 11.268 1.204 18.638 1.00 37.84 127 LEU A N 1
ATOM 948 C CA . LEU A 1 127 ? 10.851 0.414 19.799 1.00 37.84 127 LEU A CA 1
ATOM 949 C C . LEU A 1 127 ? 12.012 0.131 20.772 1.00 37.84 127 LEU A C 1
ATOM 951 O O . LEU A 1 127 ? 11.752 -0.123 21.948 1.00 37.84 127 LEU A O 1
ATOM 955 N N . GLN A 1 128 ? 13.273 0.197 20.324 1.00 34.81 128 GLN A N 1
ATOM 956 C CA . GLN A 1 128 ? 14.453 -0.065 21.164 1.00 34.81 128 GLN A CA 1
ATOM 957 C C . GLN A 1 128 ? 15.111 1.184 21.778 1.00 34.81 128 GLN A C 1
ATOM 959 O O . GLN A 1 128 ? 15.750 1.056 22.820 1.00 34.81 128 GLN A O 1
ATOM 964 N N . ASP A 1 129 ? 14.939 2.375 21.199 1.00 32.50 129 ASP A N 1
ATOM 965 C CA . ASP A 1 129 ? 15.587 3.614 21.678 1.00 32.50 129 ASP A CA 1
ATOM 966 C C . ASP A 1 129 ? 14.851 4.315 22.842 1.00 32.50 129 ASP A C 1
ATOM 968 O O . ASP A 1 129 ? 15.323 5.301 23.392 1.00 32.50 129 ASP A O 1
ATOM 972 N N . GLY A 1 130 ? 13.689 3.824 23.286 1.00 29.50 130 GLY A N 1
ATOM 973 C CA . GLY A 1 130 ? 13.025 4.412 24.459 1.00 29.50 130 GLY A CA 1
ATOM 974 C C . GLY A 1 130 ? 12.622 5.888 24.294 1.00 29.50 130 GLY A C 1
ATOM 975 O O . GLY A 1 130 ? 12.335 6.555 25.286 1.00 29.50 130 GLY A O 1
ATOM 976 N N . THR A 1 131 ? 12.543 6.394 23.061 1.00 29.20 131 THR A N 1
ATOM 977 C CA . THR A 1 131 ? 12.105 7.763 22.754 1.00 29.20 131 THR A CA 1
ATOM 978 C C . THR A 1 131 ? 10.573 7.841 22.711 1.00 29.20 131 THR A C 1
ATOM 980 O O . THR A 1 131 ? 9.965 8.195 21.703 1.00 29.20 131 THR A O 1
ATOM 983 N N . TYR A 1 132 ? 9.936 7.493 23.834 1.00 35.59 132 TYR A N 1
ATOM 984 C CA . TYR A 1 132 ? 8.553 7.865 24.129 1.00 35.59 132 TYR A CA 1
ATOM 985 C C . TYR A 1 132 ? 8.521 8.709 25.406 1.00 35.59 132 TYR A C 1
ATOM 987 O O . TYR A 1 132 ? 8.699 8.203 26.515 1.00 35.59 132 TYR A O 1
ATOM 995 N N . GLY A 1 133 ? 8.268 10.000 25.203 1.00 31.34 133 GLY A N 1
ATOM 996 C CA . GLY A 1 133 ? 7.825 10.998 26.170 1.00 31.34 133 GLY A CA 1
ATOM 997 C C . GLY A 1 133 ? 6.991 12.030 25.431 1.00 31.34 133 GLY A C 1
ATOM 998 O O . GLY A 1 133 ? 7.471 12.489 24.371 1.00 31.34 133 GLY A O 1
#

Foldseek 3Di:
DLLCVLLVLLVVQDVQQDDPAQLEEEEEAADPVDPSSVSSVNSVVVNCVVVVSHDHPYHDYQNLALCSLLVRLLVVCVVCVRAQEYEYEADSNLNNNVVNCVVVVCVSRYHYRYPYCSCVVVPVVVVPPPPDD

Radius of gyration: 13.92 Å; chains: 1; bounding box: 29×29×44 Å

pLDDT: mean 81.79, std 18.08, range [29.2, 96.38]